Protein AF-A0A8S3F2B6-F1 (afdb_monomer_lite)

Secondary structure (DSSP, 8-state):
-B-S--EEEGGGTEEEEEBTTSEEEEEETTT--EEEEEE--SS---SPP-EETTEE-

Organism: NCBI:txid392030

Sequence (57 aa):
MIYGSPFVYDNGRMVIVGSTDGCLRILNTQSGEIVCETKVDGNGLFSSPVVYLNFIL

Foldseek 3Di:
DFAEDWDADPVRQWIWTWWQCQKIFIAGNPPRDTPDIDRHDNGTDHYYWDDDPPDID

Radius of gyration: 10.6 Å; chains: 1; bounding box: 26×17×25 Å

Structure (mmCIF, N/CA/C/O backbone):
data_AF-A0A8S3F2B6-F1
#
_entry.id   AF-A0A8S3F2B6-F1
#
loop_
_atom_site.group_PDB
_atom_site.id
_atom_site.type_symbol
_atom_site.label_atom_id
_atom_site.label_alt_id
_atom_site.label_comp_id
_atom_site.label_asym_id
_atom_site.label_entity_id
_atom_site.label_seq_id
_atom_site.pdbx_PDB_ins_code
_atom_site.Cartn_x
_atom_site.Cartn_y
_atom_site.Cartn_z
_atom_site.occupancy
_atom_site.B_iso_or_equiv
_atom_site.auth_seq_id
_atom_site.auth_comp_id
_atom_site.auth_asym_id
_at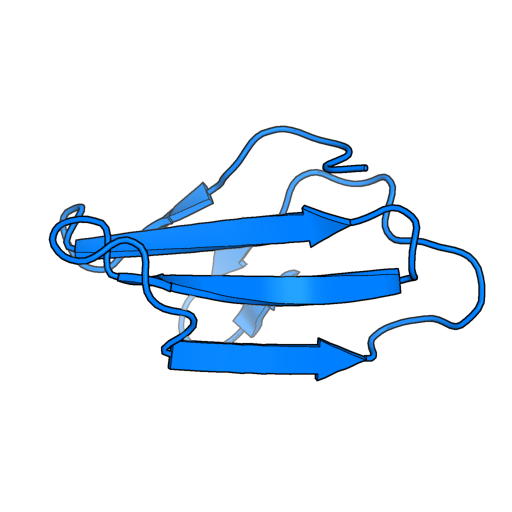om_site.auth_atom_id
_atom_site.pdbx_PDB_model_num
ATOM 1 N N . MET A 1 1 ? 12.902 3.545 2.186 1.00 65.75 1 MET A N 1
ATOM 2 C CA . MET A 1 1 ? 12.172 4.785 2.535 1.00 65.75 1 MET A CA 1
ATOM 3 C C . MET A 1 1 ? 10.768 4.615 1.982 1.00 65.75 1 MET A C 1
ATOM 5 O O . MET A 1 1 ? 10.657 4.080 0.886 1.00 65.75 1 MET A O 1
ATOM 9 N N . ILE A 1 2 ? 9.711 4.957 2.721 1.00 73.94 2 ILE A N 1
ATOM 10 C CA . ILE A 1 2 ? 8.351 4.872 2.164 1.00 73.94 2 ILE A CA 1
ATOM 11 C C . ILE A 1 2 ? 8.194 6.001 1.145 1.00 73.94 2 ILE A C 1
ATOM 13 O O . ILE A 1 2 ? 8.549 7.141 1.446 1.00 73.94 2 ILE A O 1
ATOM 17 N N . TYR A 1 3 ? 7.727 5.667 -0.056 1.00 68.12 3 TYR A N 1
ATOM 18 C CA . TYR A 1 3 ? 7.496 6.624 -1.135 1.00 68.12 3 TYR A CA 1
ATOM 19 C C . TYR A 1 3 ? 6.031 6.514 -1.566 1.00 68.12 3 TYR A C 1
ATOM 21 O O . TYR A 1 3 ? 5.511 5.410 -1.699 1.00 68.12 3 TYR A O 1
ATOM 29 N N . GLY A 1 4 ? 5.362 7.655 -1.741 1.00 69.06 4 GLY A N 1
ATOM 30 C CA . GLY A 1 4 ? 3.918 7.704 -1.993 1.00 69.06 4 GLY A CA 1
ATOM 31 C C . GLY A 1 4 ? 3.061 7.727 -0.721 1.00 69.06 4 GLY A C 1
ATOM 32 O O . GLY A 1 4 ? 3.551 7.625 0.405 1.00 69.06 4 GLY A O 1
ATOM 33 N N . SER A 1 5 ? 1.757 7.926 -0.905 1.00 84.06 5 SER A N 1
ATOM 34 C CA . SER A 1 5 ? 0.784 7.971 0.191 1.00 84.06 5 SER A CA 1
ATOM 35 C C . SER A 1 5 ? 0.345 6.556 0.578 1.00 84.06 5 SER A C 1
ATOM 37 O O . SER A 1 5 ? 0.045 5.770 -0.316 1.00 84.06 5 SER A O 1
ATOM 39 N N . PRO A 1 6 ? 0.262 6.214 1.876 1.00 89.12 6 PRO A N 1
ATOM 40 C CA . PRO A 1 6 ? -0.254 4.915 2.301 1.00 89.12 6 PRO A CA 1
ATOM 41 C C . PRO A 1 6 ? -1.722 4.733 1.890 1.00 89.12 6 PRO A C 1
ATOM 43 O O . PRO A 1 6 ? -2.491 5.696 1.888 1.00 89.12 6 PRO A O 1
ATOM 46 N N . PHE A 1 7 ? -2.128 3.490 1.618 1.00 92.62 7 PHE A N 1
ATOM 47 C CA . PHE A 1 7 ? -3.529 3.136 1.370 1.00 92.62 7 PHE A CA 1
ATOM 48 C C . PHE A 1 7 ? -4.099 2.352 2.550 1.00 92.62 7 PHE A C 1
ATOM 50 O O . PHE A 1 7 ? -3.535 1.339 2.961 1.00 92.62 7 PHE A O 1
ATOM 57 N N . VAL A 1 8 ? -5.224 2.809 3.092 1.00 91.69 8 VAL A N 1
ATOM 58 C CA . VAL A 1 8 ? -5.901 2.167 4.224 1.00 91.69 8 VAL A CA 1
ATOM 59 C C . VAL A 1 8 ? -7.023 1.277 3.701 1.00 91.69 8 VAL A C 1
ATOM 61 O O . VAL A 1 8 ? -7.861 1.729 2.925 1.00 91.69 8 VAL A O 1
ATOM 64 N N . TYR A 1 9 ? -7.057 0.021 4.137 1.00 88.88 9 TYR A N 1
ATOM 65 C CA . TYR A 1 9 ? -8.053 -0.956 3.706 1.00 88.88 9 TYR A CA 1
ATOM 66 C C . TYR A 1 9 ? -8.590 -1.784 4.880 1.00 88.88 9 TYR A C 1
ATOM 68 O O . TYR A 1 9 ? -8.193 -1.587 6.031 1.00 88.88 9 TYR A O 1
ATOM 76 N N . ASP A 1 10 ? -9.554 -2.662 4.587 1.00 90.56 10 ASP A N 1
ATOM 77 C CA . ASP A 1 10 ? -10.224 -3.526 5.570 1.00 90.56 10 ASP A CA 1
ATOM 78 C C . ASP A 1 10 ? -10.742 -2.740 6.789 1.00 90.56 10 ASP A C 1
ATOM 80 O O . ASP A 1 10 ? -10.369 -2.980 7.938 1.00 90.56 10 ASP A O 1
ATOM 84 N N . ASN A 1 11 ? -11.555 -1.709 6.528 1.00 91.69 11 ASN A N 1
ATOM 85 C CA . ASN A 1 11 ? -12.120 -0.826 7.557 1.00 91.69 11 ASN A CA 1
ATOM 86 C C . ASN A 1 11 ? -11.072 -0.227 8.516 1.00 91.69 11 ASN A C 1
ATOM 88 O O . ASN A 1 11 ? -11.338 -0.045 9.704 1.00 91.69 11 ASN A O 1
ATOM 92 N N . GLY A 1 12 ? -9.871 0.073 8.017 1.00 91.88 12 GLY A N 1
ATOM 93 C CA . GLY A 1 12 ? -8.826 0.707 8.818 1.00 91.88 12 GLY A CA 1
ATOM 94 C C . GLY A 1 12 ? -7.927 -0.251 9.584 1.00 91.88 12 GLY A C 1
ATOM 95 O O . GLY A 1 12 ? -7.063 0.212 10.325 1.00 91.88 12 GLY A O 1
ATOM 96 N N . ARG A 1 13 ? -8.099 -1.567 9.428 1.00 94.88 13 ARG A N 1
ATOM 97 C CA . ARG A 1 13 ? -7.283 -2.576 10.125 1.00 94.88 13 ARG A CA 1
ATOM 98 C C . ARG A 1 13 ? -5.934 -2.807 9.478 1.00 94.88 13 ARG A C 1
ATOM 100 O O . ARG A 1 13 ? -5.021 -3.317 10.127 1.00 94.88 13 ARG A O 1
ATOM 107 N N . MET A 1 14 ? -5.815 -2.460 8.203 1.00 94.81 14 MET A N 1
ATOM 108 C CA . MET A 1 14 ? -4.616 -2.733 7.444 1.00 94.81 14 MET A CA 1
ATOM 109 C C . MET A 1 14 ? -4.216 -1.528 6.599 1.00 94.81 14 MET A C 1
ATOM 111 O O . MET A 1 14 ? -5.054 -0.787 6.079 1.00 94.81 14 MET A O 1
ATOM 115 N N . VAL A 1 15 ? -2.909 -1.324 6.484 1.00 94.38 15 VAL A N 1
ATOM 116 C CA . VAL A 1 15 ? -2.315 -0.254 5.685 1.00 94.38 15 VAL A CA 1
ATOM 117 C C . VAL A 1 15 ? -1.316 -0.841 4.705 1.00 94.38 15 VAL A C 1
ATOM 119 O O . VAL A 1 15 ? -0.576 -1.768 5.030 1.00 94.38 15 VAL A O 1
ATOM 122 N N . ILE A 1 16 ? -1.314 -0.304 3.494 1.00 94.00 16 ILE A N 1
ATOM 123 C CA . ILE A 1 16 ? -0.446 -0.728 2.404 1.00 94.00 16 ILE A CA 1
ATOM 124 C C . ILE A 1 16 ? 0.525 0.398 2.108 1.00 94.00 16 ILE A C 1
ATOM 126 O O . ILE A 1 16 ? 0.119 1.555 1.965 1.00 94.00 16 ILE A O 1
ATOM 130 N N . VAL A 1 17 ? 1.803 0.050 1.998 1.00 92.31 17 VAL A N 1
ATOM 131 C CA . VAL A 1 17 ? 2.877 0.994 1.695 1.00 92.31 17 VAL A CA 1
ATOM 132 C C . VAL A 1 17 ? 3.789 0.452 0.602 1.00 92.31 17 VAL A C 1
ATOM 134 O O . VAL A 1 17 ? 4.210 -0.706 0.636 1.00 92.31 17 VAL A O 1
ATOM 137 N N . GLY A 1 18 ? 4.108 1.319 -0.358 1.00 89.88 18 GLY A N 1
ATOM 138 C CA . GLY A 1 18 ? 5.201 1.126 -1.301 1.00 89.88 18 GLY A CA 1
ATOM 139 C C . GLY A 1 18 ? 6.495 1.709 -0.738 1.00 89.88 18 GLY A C 1
ATOM 140 O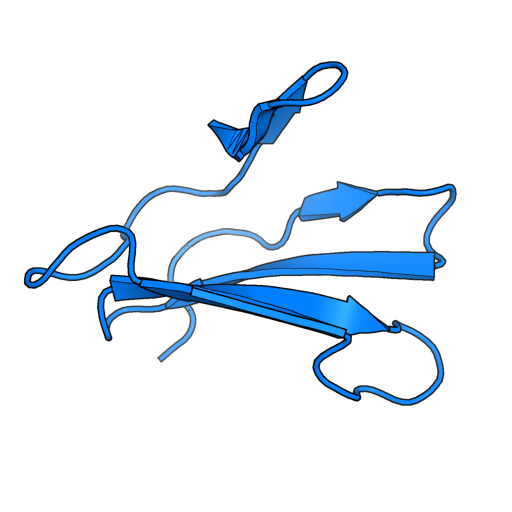 O . GLY A 1 18 ? 6.495 2.727 -0.042 1.00 89.88 18 GLY A O 1
ATOM 141 N N . SER A 1 19 ? 7.616 1.049 -1.003 1.00 86.25 19 SER A N 1
ATOM 142 C CA . SER A 1 1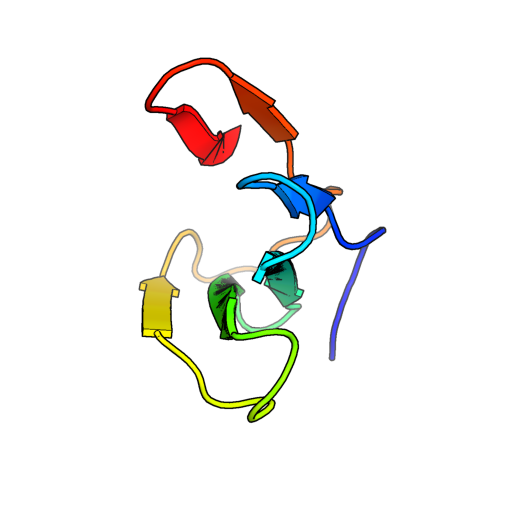9 ? 8.927 1.505 -0.552 1.00 86.25 19 SER A CA 1
ATOM 143 C C . SER A 1 19 ? 9.920 1.579 -1.709 1.00 86.25 19 SER A C 1
ATOM 145 O O . SER A 1 19 ? 9.827 0.859 -2.704 1.00 86.25 19 SER A O 1
ATOM 147 N N . THR A 1 20 ? 10.912 2.456 -1.561 1.00 84.06 20 THR A N 1
ATOM 148 C CA . THR A 1 20 ? 11.997 2.675 -2.533 1.00 84.06 20 THR A CA 1
ATOM 149 C C . THR A 1 20 ? 12.882 1.451 -2.747 1.00 84.06 20 THR A C 1
ATOM 151 O O . THR A 1 20 ? 13.630 1.393 -3.712 1.00 84.06 20 THR A O 1
ATOM 154 N N . ASP A 1 21 ? 12.822 0.474 -1.844 1.00 86.25 21 ASP A N 1
ATOM 155 C CA . ASP A 1 21 ? 13.444 -0.836 -2.034 1.00 86.25 21 ASP A CA 1
ATOM 156 C C . ASP A 1 21 ? 12.641 -1.723 -2.994 1.00 86.25 21 ASP A C 1
ATOM 158 O O . ASP A 1 21 ? 13.042 -2.852 -3.230 1.00 86.25 21 ASP A O 1
ATOM 162 N N . GLY A 1 22 ? 11.521 -1.250 -3.546 1.00 86.81 22 GLY A N 1
ATOM 163 C CA . GLY A 1 22 ? 10.696 -1.972 -4.514 1.00 86.81 22 GLY A CA 1
ATOM 164 C C . GLY A 1 22 ? 9.815 -3.051 -3.890 1.00 86.81 22 GLY A C 1
ATOM 165 O O . GLY A 1 22 ? 9.282 -3.907 -4.600 1.00 86.81 22 GLY A O 1
ATOM 166 N N . CYS A 1 23 ? 9.667 -3.017 -2.565 1.00 89.06 23 CYS A N 1
ATOM 167 C CA . CYS A 1 23 ? 8.761 -3.883 -1.830 1.00 89.06 23 CYS A CA 1
ATOM 168 C C . CYS A 1 23 ? 7.448 -3.165 -1.517 1.00 89.06 23 CYS A C 1
ATOM 170 O O . CYS A 1 23 ? 7.424 -1.989 -1.138 1.00 89.06 23 CYS A O 1
ATOM 172 N N . LEU A 1 24 ? 6.363 -3.920 -1.627 1.00 90.81 24 LEU A N 1
ATOM 173 C CA . LEU A 1 24 ? 5.036 -3.558 -1.170 1.00 90.81 24 LEU A CA 1
ATOM 174 C C . LEU A 1 24 ? 4.773 -4.308 0.135 1.00 90.81 24 LEU A C 1
ATOM 176 O O . LEU A 1 24 ? 4.981 -5.521 0.216 1.00 90.81 24 LEU A O 1
ATOM 180 N N . ARG A 1 25 ? 4.376 -3.575 1.172 1.00 92.50 25 ARG A N 1
ATOM 181 C CA . ARG A 1 25 ? 4.153 -4.121 2.512 1.00 92.50 25 ARG A CA 1
ATOM 182 C C . ARG A 1 25 ? 2.745 -3.827 2.973 1.00 92.50 25 ARG A C 1
ATOM 184 O O . ARG A 1 25 ? 2.230 -2.729 2.775 1.00 92.50 25 ARG A O 1
ATOM 191 N N . ILE A 1 26 ? 2.169 -4.815 3.632 1.00 94.31 26 ILE A N 1
ATOM 192 C CA . ILE A 1 26 ? 0.886 -4.744 4.305 1.00 94.31 26 ILE A CA 1
ATOM 193 C C . ILE A 1 26 ? 1.160 -4.812 5.796 1.00 94.31 26 ILE A C 1
ATOM 195 O O . ILE A 1 26 ? 1.769 -5.777 6.256 1.00 94.31 26 ILE A O 1
ATOM 199 N N . LEU A 1 27 ? 0.682 -3.826 6.545 1.00 95.31 27 LEU A N 1
ATOM 200 C CA . LEU A 1 27 ? 0.842 -3.776 7.990 1.00 95.31 27 LEU A CA 1
ATOM 201 C C . LEU A 1 27 ? -0.508 -3.807 8.693 1.00 95.31 27 LEU A C 1
ATOM 203 O O . LEU A 1 27 ? -1.475 -3.202 8.225 1.00 95.31 27 LEU A O 1
ATOM 207 N N . ASN A 1 28 ? -0.551 -4.477 9.839 1.00 96.12 28 ASN A N 1
ATOM 208 C CA . ASN A 1 28 ? -1.650 -4.359 10.786 1.00 96.12 28 ASN A CA 1
ATOM 209 C C . ASN A 1 28 ? -1.568 -2.985 11.468 1.00 96.12 28 ASN A C 1
ATOM 211 O O . ASN A 1 28 ? -0.516 -2.606 11.981 1.00 96.12 28 ASN A O 1
ATOM 215 N N . THR A 1 29 ? -2.662 -2.227 11.487 1.00 94.81 29 THR A N 1
ATOM 216 C CA . THR A 1 29 ? -2.654 -0.854 12.022 1.00 94.81 29 THR A CA 1
ATOM 217 C C . THR A 1 29 ? -2.633 -0.782 13.548 1.00 94.81 29 THR A C 1
ATOM 219 O O . THR A 1 29 ? -2.244 0.250 14.089 1.00 94.81 29 THR A O 1
ATOM 222 N N . GLN A 1 30 ? -3.020 -1.852 14.250 1.00 94.81 30 GLN A N 1
ATOM 223 C CA . GLN A 1 30 ? -2.956 -1.933 15.711 1.00 94.81 30 GLN A CA 1
ATOM 224 C C . GLN A 1 30 ? -1.572 -2.348 16.209 1.00 94.81 30 GLN A C 1
ATOM 226 O O . GLN A 1 30 ? -1.045 -1.706 17.114 1.00 94.81 30 GLN A O 1
ATOM 231 N N . SER A 1 31 ? -0.998 -3.419 15.652 1.00 95.81 31 SER A N 1
ATOM 232 C CA . SER A 1 31 ? 0.302 -3.931 16.111 1.00 95.81 31 SER A CA 1
ATOM 233 C C . SER A 1 31 ? 1.490 -3.270 15.414 1.00 95.81 31 SER A C 1
ATOM 235 O O . SER A 1 31 ? 2.592 -3.267 15.956 1.00 95.81 31 SER A O 1
ATOM 237 N N . GLY A 1 32 ? 1.288 -2.708 14.218 1.00 93.44 32 GLY A N 1
ATOM 238 C CA . GLY A 1 32 ? 2.369 -2.208 13.367 1.00 93.44 32 GLY A CA 1
ATOM 239 C C . GLY A 1 32 ? 3.182 -3.319 12.694 1.00 93.44 32 GLY A C 1
ATOM 240 O O . GLY A 1 32 ? 4.174 -3.033 12.027 1.00 93.44 32 GLY A O 1
ATOM 241 N N . GLU A 1 33 ? 2.786 -4.581 12.857 1.00 96.06 33 GLU A N 1
ATOM 242 C CA . GLU A 1 33 ? 3.495 -5.721 12.284 1.00 96.06 33 GLU A CA 1
ATOM 243 C C . GLU A 1 33 ? 3.204 -5.881 10.793 1.00 96.06 33 GLU A C 1
ATOM 245 O O . GLU A 1 33 ? 2.098 -5.610 10.316 1.00 96.06 33 GLU A O 1
ATOM 250 N N . ILE A 1 34 ? 4.202 -6.377 10.061 1.00 95.25 34 ILE A N 1
ATOM 251 C CA . ILE A 1 34 ? 4.067 -6.721 8.648 1.00 95.25 34 ILE A CA 1
ATOM 252 C C . ILE A 1 34 ? 3.302 -8.042 8.543 1.00 95.25 34 ILE A C 1
ATOM 254 O O . ILE A 1 34 ? 3.787 -9.091 8.955 1.00 95.25 34 ILE A O 1
ATOM 258 N N . VAL A 1 35 ? 2.113 -7.977 7.952 1.00 95.62 35 VAL A N 1
ATOM 259 C CA . VAL A 1 35 ? 1.265 -9.138 7.652 1.00 95.62 35 VAL A CA 1
ATOM 260 C C . VAL A 1 35 ? 1.700 -9.792 6.341 1.00 95.62 35 VAL A C 1
ATOM 262 O O . VAL A 1 35 ? 1.631 -11.009 6.197 1.00 95.62 35 VAL A O 1
ATOM 265 N N . CYS A 1 36 ? 2.143 -8.985 5.374 1.00 92.69 36 CYS A N 1
ATOM 266 C CA . CYS A 1 36 ? 2.613 -9.458 4.076 1.00 92.69 36 CYS A CA 1
ATOM 267 C C . CYS A 1 36 ? 3.674 -8.513 3.503 1.00 92.69 36 CYS A C 1
ATOM 269 O O . CYS A 1 36 ? 3.564 -7.292 3.626 1.00 92.69 36 CYS A O 1
ATOM 271 N N . GLU A 1 37 ? 4.678 -9.082 2.842 1.00 93.00 37 GLU A N 1
ATOM 272 C CA . GLU A 1 37 ? 5.679 -8.365 2.060 1.00 93.00 37 GLU A CA 1
ATOM 273 C C . GLU A 1 37 ? 5.803 -9.030 0.689 1.00 93.00 37 GLU A C 1
ATOM 275 O O . GLU A 1 37 ? 5.868 -10.253 0.574 1.00 93.00 37 GLU A O 1
ATOM 280 N N . THR A 1 38 ? 5.815 -8.226 -0.370 1.00 90.50 38 THR A N 1
ATOM 281 C CA . THR A 1 38 ? 5.998 -8.704 -1.741 1.00 90.50 38 THR A CA 1
ATOM 282 C C . THR A 1 38 ? 6.951 -7.786 -2.483 1.00 90.50 38 THR A C 1
ATOM 284 O O . THR A 1 38 ? 6.793 -6.566 -2.487 1.00 90.50 38 THR A O 1
ATOM 287 N N . LYS A 1 39 ? 7.940 -8.381 -3.148 1.00 89.56 39 LYS A N 1
ATOM 288 C CA . LYS A 1 39 ? 8.836 -7.675 -4.058 1.00 89.56 39 LYS A CA 1
ATOM 289 C C . LYS A 1 39 ? 8.120 -7.478 -5.394 1.00 89.56 39 LYS A C 1
ATOM 291 O O . LYS A 1 39 ? 7.785 -8.460 -6.048 1.00 89.56 39 LYS A O 1
ATOM 296 N N . VAL A 1 40 ? 7.882 -6.226 -5.774 1.00 84.38 40 VAL A N 1
ATOM 297 C CA . VAL A 1 40 ? 7.170 -5.881 -7.017 1.00 84.38 40 VAL A CA 1
ATOM 298 C C . VAL A 1 40 ? 8.156 -5.471 -8.109 1.00 84.38 40 VAL A C 1
ATOM 300 O O . VAL A 1 40 ? 8.006 -5.890 -9.251 1.00 84.38 40 VAL A O 1
ATOM 303 N N . ASP A 1 41 ? 9.192 -4.705 -7.754 1.00 77.75 41 ASP A N 1
ATOM 304 C CA . ASP A 1 41 ? 10.211 -4.234 -8.698 1.00 77.75 41 ASP A CA 1
ATOM 305 C C . ASP A 1 41 ? 11.609 -4.193 -8.047 1.00 77.75 41 ASP A C 1
ATOM 307 O O . ASP A 1 41 ? 11.760 -4.041 -6.833 1.00 77.75 41 ASP A O 1
ATOM 311 N N . GLY A 1 42 ? 12.658 -4.343 -8.854 1.00 68.50 42 GLY A N 1
ATOM 312 C CA . GLY A 1 42 ? 14.049 -4.114 -8.469 1.00 68.50 42 GLY A CA 1
ATOM 313 C C . GLY A 1 42 ? 14.419 -2.631 -8.360 1.00 68.50 42 GLY A C 1
ATOM 314 O O . GLY A 1 42 ? 15.354 -2.316 -7.627 1.00 68.50 42 GLY A O 1
ATOM 315 N N . ASN A 1 43 ? 13.675 -1.737 -9.024 1.00 73.50 43 ASN A N 1
ATOM 316 C CA . ASN A 1 43 ? 14.030 -0.317 -9.154 1.00 73.50 43 ASN A CA 1
ATOM 317 C C . ASN A 1 43 ? 13.299 0.640 -8.195 1.00 73.50 43 ASN A C 1
ATOM 319 O O . ASN A 1 43 ? 13.559 1.841 -8.237 1.00 73.50 43 ASN A O 1
ATOM 323 N N . GLY A 1 44 ? 12.446 0.129 -7.303 1.00 67.81 44 GLY A N 1
ATOM 324 C CA . GLY A 1 44 ? 11.709 0.940 -6.328 1.00 67.81 44 GLY A CA 1
ATOM 325 C C . GLY A 1 44 ? 10.257 1.211 -6.725 1.00 67.81 44 GLY A C 1
ATOM 326 O O . GLY A 1 44 ? 9.945 1.395 -7.896 1.00 67.81 44 GLY A O 1
ATOM 327 N N . LEU A 1 45 ? 9.358 1.247 -5.737 1.00 76.31 45 LEU A N 1
ATOM 328 C CA . LEU A 1 45 ? 7.967 1.670 -5.924 1.00 76.31 45 LEU A CA 1
ATOM 329 C C . LEU A 1 45 ? 7.857 3.165 -5.610 1.00 76.31 45 LEU A C 1
ATOM 331 O O . LEU A 1 45 ? 8.138 3.580 -4.486 1.00 76.31 45 LEU A O 1
ATOM 335 N N . PHE A 1 46 ? 7.450 3.959 -6.602 1.00 73.94 46 PHE A N 1
ATOM 336 C CA . PHE A 1 46 ? 7.322 5.420 -6.484 1.00 73.94 46 PHE A CA 1
ATOM 337 C C . PHE A 1 46 ? 5.873 5.924 -6.575 1.00 73.94 46 PHE A C 1
ATOM 339 O O . PHE A 1 46 ? 5.633 7.121 -6.419 1.00 73.94 46 PHE A O 1
ATOM 346 N N . SER A 1 47 ? 4.910 5.036 -6.828 1.00 76.25 47 SER A N 1
ATOM 347 C CA . SER A 1 47 ? 3.479 5.346 -6.863 1.00 76.25 47 SER A CA 1
ATOM 348 C C . SER A 1 47 ? 2.816 5.143 -5.497 1.00 76.25 47 SER A C 1
ATOM 350 O O . SER A 1 47 ? 3.302 4.396 -4.647 1.00 76.25 47 SER A O 1
ATOM 352 N N . SER A 1 48 ? 1.676 5.804 -5.290 1.00 83.38 48 SER A N 1
ATOM 353 C CA . SER A 1 48 ? 0.787 5.496 -4.167 1.00 83.38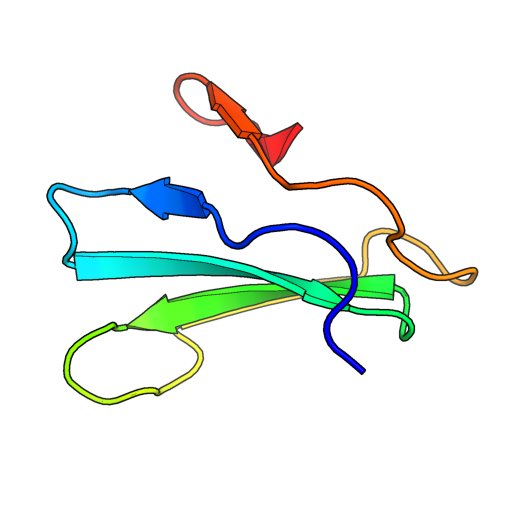 48 SER A CA 1
ATOM 354 C C . SER A 1 48 ? -0.006 4.218 -4.482 1.00 83.38 48 SER A C 1
ATOM 356 O O . SER A 1 48 ? -0.603 4.163 -5.558 1.00 83.38 48 SER A O 1
ATOM 358 N N . PRO A 1 49 ? -0.046 3.219 -3.584 1.00 87.12 49 PRO A N 1
ATOM 359 C CA . PRO A 1 49 ? -0.820 1.998 -3.791 1.00 87.12 49 PRO A CA 1
ATOM 360 C C . PRO A 1 49 ? -2.327 2.269 -3.872 1.00 87.12 49 PRO A C 1
ATOM 362 O O . PRO A 1 49 ? -2.852 3.134 -3.165 1.00 87.12 49 PRO A O 1
ATOM 365 N N . VAL A 1 50 ? -3.036 1.478 -4.680 1.00 88.44 50 VAL A N 1
ATOM 366 C CA . VAL A 1 50 ? -4.507 1.456 -4.738 1.00 88.44 50 VAL A CA 1
ATOM 367 C C . VAL A 1 50 ? -5.009 0.024 -4.606 1.00 88.44 50 VAL A C 1
ATOM 369 O O . VAL A 1 50 ? -4.531 -0.868 -5.297 1.00 88.44 50 VAL A O 1
ATOM 372 N N . VAL A 1 51 ? -6.011 -0.208 -3.754 1.00 88.00 51 VAL A N 1
ATOM 373 C CA . VAL A 1 51 ? -6.712 -1.502 -3.706 1.00 88.00 51 VAL A CA 1
ATOM 374 C C . VAL A 1 51 ? -7.985 -1.425 -4.530 1.00 88.00 51 VAL A C 1
ATOM 376 O O . VAL A 1 51 ? -8.842 -0.575 -4.286 1.00 88.00 51 VAL A O 1
ATOM 379 N N . TYR A 1 52 ? -8.134 -2.353 -5.468 1.00 85.62 52 TYR A N 1
ATOM 380 C CA . TYR A 1 52 ? -9.365 -2.553 -6.218 1.00 85.62 52 TYR A CA 1
ATOM 381 C C . TYR A 1 52 ? -9.753 -4.028 -6.187 1.00 85.62 52 TYR A C 1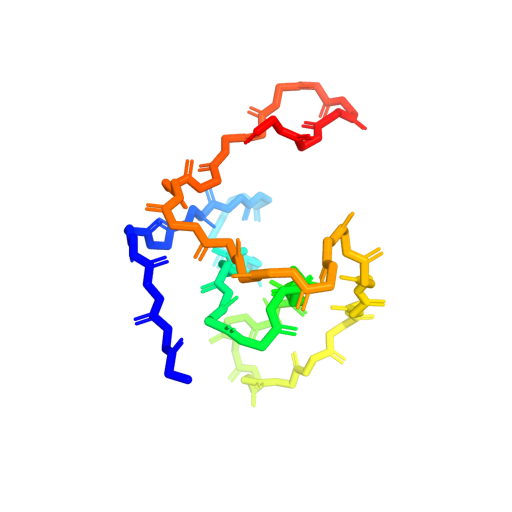
ATOM 383 O O . TYR A 1 52 ? -9.085 -4.873 -6.784 1.00 85.62 52 TYR A O 1
ATOM 391 N N . LEU A 1 53 ? -10.854 -4.339 -5.498 1.00 85.31 53 LEU A N 1
ATOM 392 C CA . LEU A 1 53 ? -11.299 -5.715 -5.259 1.00 85.31 53 LEU A CA 1
ATOM 393 C C . LEU A 1 53 ? -10.176 -6.552 -4.618 1.00 85.31 53 LEU A C 1
ATOM 395 O O . LEU A 1 53 ? -9.812 -6.304 -3.474 1.00 85.31 53 LEU A O 1
ATOM 399 N N . ASN A 1 54 ? -9.623 -7.508 -5.370 1.00 84.56 54 ASN A N 1
ATOM 400 C CA . ASN A 1 54 ? -8.556 -8.413 -4.940 1.00 84.56 54 ASN A CA 1
ATOM 401 C C . ASN A 1 54 ? -7.185 -8.044 -5.535 1.00 84.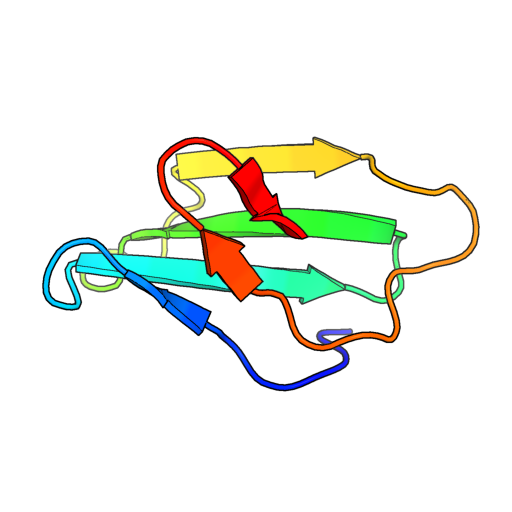56 54 ASN A C 1
ATOM 403 O O . ASN A 1 54 ? -6.258 -8.848 -5.475 1.00 84.56 54 ASN A O 1
ATOM 407 N N . PHE A 1 55 ? -7.061 -6.862 -6.142 1.00 84.56 55 PHE A N 1
ATOM 408 C CA . PHE A 1 55 ? -5.832 -6.387 -6.769 1.00 84.56 55 PHE A CA 1
ATOM 409 C C . PHE A 1 55 ? -5.264 -5.182 -6.028 1.00 84.56 55 PHE A C 1
ATOM 411 O O . PHE A 1 55 ? -6.006 -4.323 -5.547 1.00 84.56 55 PHE A O 1
ATOM 418 N N . ILE A 1 56 ? -3.934 -5.117 -5.992 1.00 83.94 56 ILE A N 1
ATOM 419 C CA . ILE A 1 56 ? -3.180 -3.923 -5.621 1.00 83.94 56 ILE A CA 1
ATOM 420 C C . ILE A 1 56 ? -2.557 -3.381 -6.909 1.00 83.94 56 ILE A C 1
ATOM 422 O O . ILE A 1 56 ? -1.884 -4.132 -7.618 1.00 83.94 56 ILE A O 1
ATOM 426 N N . LEU A 1 57 ? -2.848 -2.118 -7.217 1.00 78.75 57 LEU A N 1
ATOM 427 C CA . LEU A 1 57 ? -2.420 -1.385 -8.412 1.00 78.75 57 LEU A CA 1
ATOM 428 C C . LEU A 1 57 ? -1.408 -0.296 -8.046 1.00 78.75 57 LEU A C 1
ATOM 430 O O . LEU A 1 57 ? -1.538 0.281 -6.936 1.00 78.75 57 LEU A O 1
#

InterPro domains:
  IPR011047 Quinoprotein alcohol dehydrogenase-like superfamily [SSF50998] (7-50)
  IPR015943 WD40/YVTN repeat-like-containing domain superfamily [G3DSA:2.130.10.10] (1-56)

pLDDT: mean 86.65, std 8.38, range [65.75, 96.12]